Protein AF-A0A2W5ZHR2-F1 (afdb_monomer_lite)

pLDDT: mean 85.54, std 17.71, range [39.84, 97.69]

Structure (mmCIF, N/CA/C/O backbone):
data_AF-A0A2W5ZHR2-F1
#
_entry.id   AF-A0A2W5ZHR2-F1
#
loop_
_atom_site.group_PDB
_atom_site.id
_atom_site.type_symbol
_atom_site.label_atom_id
_atom_site.label_alt_id
_atom_site.label_comp_id
_atom_site.label_asym_id
_atom_site.label_entity_id
_atom_site.label_seq_id
_atom_site.pdbx_PDB_ins_code
_atom_site.Cartn_x
_atom_site.Cartn_y
_atom_site.Cartn_z
_atom_site.occupancy
_atom_site.B_iso_or_equiv
_atom_site.auth_seq_id
_atom_site.auth_comp_id
_atom_site.auth_asym_id
_atom_site.auth_atom_id
_atom_site.pdbx_PDB_model_num
ATOM 1 N N . 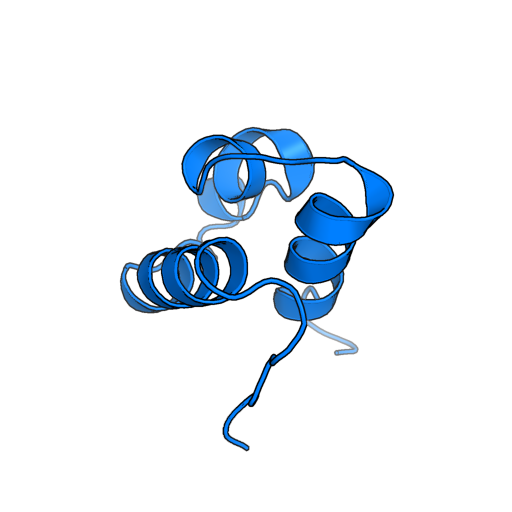HIS A 1 1 ? 2.522 -15.891 -4.703 1.00 46.19 1 HIS A N 1
ATOM 2 C CA . HIS A 1 1 ? 2.905 -16.815 -5.802 1.00 46.19 1 HIS A CA 1
ATOM 3 C C . HIS A 1 1 ? 4.176 -17.563 -5.392 1.00 46.19 1 HIS A C 1
ATOM 5 O O . HIS A 1 1 ? 5.007 -16.940 -4.742 1.00 46.19 1 HIS A O 1
ATOM 11 N N . PRO A 1 2 ? 4.395 -18.842 -5.753 1.00 42.69 2 PRO A N 1
ATOM 12 C CA . PRO A 1 2 ? 5.565 -19.617 -5.300 1.00 42.69 2 PRO A CA 1
ATOM 13 C C . PRO A 1 2 ? 6.943 -19.054 -5.710 1.00 42.69 2 PRO A C 1
ATOM 15 O O . PRO A 1 2 ? 7.964 -19.588 -5.298 1.00 42.69 2 PRO A O 1
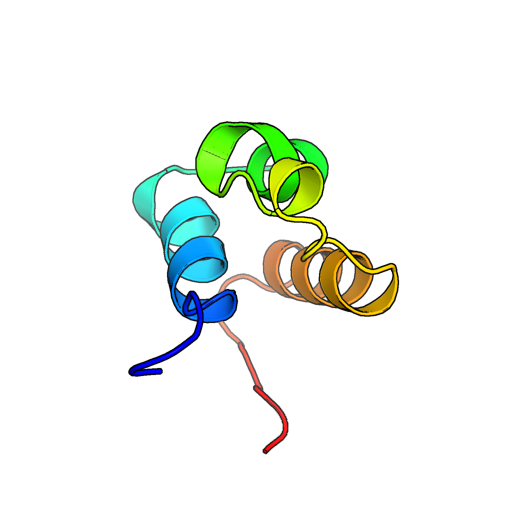ATOM 18 N N . ARG A 1 3 ? 6.997 -17.973 -6.501 1.00 55.53 3 ARG A N 1
ATOM 19 C CA . ARG A 1 3 ? 8.236 -17.256 -6.864 1.00 55.53 3 ARG A CA 1
ATOM 20 C C . ARG A 1 3 ? 8.161 -15.726 -6.758 1.00 55.53 3 ARG A C 1
ATOM 22 O O . ARG A 1 3 ? 8.987 -15.040 -7.341 1.00 55.53 3 ARG A O 1
ATOM 29 N N . GLY A 1 4 ? 7.168 -15.173 -6.064 1.00 57.91 4 GLY A N 1
ATOM 30 C CA . GLY A 1 4 ? 7.038 -13.721 -5.938 1.00 57.91 4 GLY A CA 1
ATOM 31 C C . GLY A 1 4 ? 6.115 -13.317 -4.801 1.00 57.91 4 GLY A C 1
ATOM 32 O O . GLY A 1 4 ? 5.094 -13.972 -4.556 1.00 57.91 4 GLY A O 1
ATOM 33 N N . THR A 1 5 ? 6.500 -12.241 -4.120 1.00 67.88 5 THR A N 1
ATOM 34 C CA . THR A 1 5 ? 5.713 -11.596 -3.073 1.00 67.88 5 THR A CA 1
ATOM 35 C C . THR A 1 5 ? 4.309 -11.297 -3.566 1.00 67.88 5 THR A C 1
ATOM 37 O O . THR A 1 5 ? 4.144 -10.723 -4.641 1.00 67.88 5 THR A O 1
ATOM 40 N N . ASP A 1 6 ? 3.306 -11.647 -2.768 1.00 87.31 6 ASP A N 1
ATOM 41 C CA . ASP A 1 6 ? 1.960 -11.134 -2.975 1.00 87.31 6 ASP A CA 1
ATOM 42 C C . ASP A 1 6 ? 1.914 -9.646 -2.594 1.00 87.31 6 ASP A C 1
ATOM 44 O O . ASP A 1 6 ? 1.751 -9.289 -1.428 1.00 87.31 6 ASP A O 1
ATOM 48 N N . VAL A 1 7 ? 2.143 -8.785 -3.588 1.00 90.94 7 VAL A N 1
ATOM 49 C CA . VAL A 1 7 ? 2.144 -7.324 -3.435 1.00 90.94 7 VAL A CA 1
ATOM 50 C C . VAL A 1 7 ? 0.809 -6.847 -2.865 1.00 90.94 7 VAL A C 1
ATOM 52 O O . VAL A 1 7 ? 0.791 -6.060 -1.922 1.00 90.94 7 VAL A O 1
ATOM 55 N N . TRP A 1 8 ? -0.308 -7.346 -3.393 1.00 92.31 8 TRP A N 1
ATOM 56 C CA . TRP A 1 8 ? -1.632 -6.844 -3.035 1.00 92.31 8 TRP A CA 1
ATOM 57 C C . TRP A 1 8 ? -2.072 -7.310 -1.656 1.00 92.31 8 TRP A C 1
ATOM 59 O O . TRP A 1 8 ? -2.595 -6.498 -0.898 1.00 92.31 8 TRP A O 1
ATOM 69 N N . GLY A 1 9 ? -1.780 -8.559 -1.281 1.00 92.50 9 GLY A N 1
ATOM 70 C CA . GLY A 1 9 ? -2.016 -9.032 0.084 1.00 92.50 9 GLY A CA 1
ATOM 71 C C . GLY A 1 9 ? -1.284 -8.183 1.131 1.00 92.50 9 GLY A C 1
ATOM 72 O O . GLY A 1 9 ? -1.860 -7.831 2.158 1.00 92.50 9 GLY A O 1
ATOM 73 N N . GLN A 1 10 ? -0.044 -7.774 0.842 1.00 94.44 10 GLN A N 1
ATOM 74 C CA . GLN A 1 10 ? 0.725 -6.888 1.723 1.00 94.44 10 GLN A CA 1
ATOM 75 C C . GLN A 1 10 ? 0.152 -5.472 1.792 1.00 94.44 10 GLN A C 1
ATOM 77 O O . GLN A 1 10 ? 0.074 -4.904 2.877 1.00 94.44 10 GLN A O 1
ATOM 82 N N . VAL A 1 11 ? -0.256 -4.902 0.655 1.00 94.75 11 VAL A N 1
ATOM 83 C CA . VAL A 1 11 ? -0.870 -3.565 0.605 1.00 94.75 11 VAL A CA 1
ATOM 84 C C . VAL A 1 11 ? -2.188 -3.546 1.378 1.00 94.75 11 VAL A C 1
ATOM 86 O O . VAL A 1 11 ? -2.392 -2.652 2.192 1.00 94.75 11 VAL A O 1
ATOM 89 N N . ILE A 1 12 ? -3.050 -4.546 1.177 1.00 93.94 12 ILE A N 1
ATOM 90 C CA . ILE A 1 12 ? -4.324 -4.672 1.901 1.00 93.94 12 ILE A CA 1
ATOM 91 C C . ILE A 1 12 ? -4.065 -4.810 3.401 1.00 93.94 12 ILE A C 1
ATOM 93 O O . ILE A 1 12 ? -4.671 -4.094 4.189 1.00 93.94 12 ILE A O 1
ATOM 97 N N . HIS A 1 13 ? -3.120 -5.665 3.806 1.00 93.00 13 HIS A N 1
ATOM 98 C CA . HIS A 1 13 ? -2.771 -5.810 5.218 1.00 93.00 13 HIS A CA 1
ATOM 99 C C . HIS A 1 13 ? -2.250 -4.499 5.828 1.00 93.00 13 HIS A C 1
ATOM 101 O O . HIS A 1 13 ? -2.683 -4.111 6.911 1.00 93.00 13 HIS A O 1
ATOM 107 N N . ALA A 1 14 ? -1.379 -3.781 5.112 1.00 95.56 14 ALA A N 1
ATOM 108 C CA . ALA A 1 14 ? -0.855 -2.495 5.558 1.00 95.56 14 ALA A CA 1
ATOM 109 C C . ALA A 1 14 ? -1.970 -1.452 5.763 1.00 95.56 14 ALA A C 1
ATOM 111 O O . ALA A 1 14 ? -1.929 -0.697 6.733 1.00 95.56 14 ALA A O 1
ATOM 112 N N . ILE A 1 15 ? -2.971 -1.417 4.878 1.00 94.50 15 ILE A N 1
ATOM 113 C CA . ILE A 1 15 ? -4.117 -0.499 4.976 1.00 94.50 15 ILE A CA 1
ATOM 114 C C . ILE A 1 15 ? -5.042 -0.914 6.128 1.00 94.50 15 ILE A C 1
ATOM 116 O O . ILE A 1 15 ? -5.295 -0.122 7.034 1.00 94.50 15 ILE A O 1
ATOM 120 N N . ASP A 1 16 ? -5.520 -2.158 6.109 1.00 94.56 16 ASP A N 1
ATOM 121 C CA . ASP A 1 16 ? -6.630 -2.595 6.958 1.00 94.56 16 ASP A CA 1
ATOM 122 C C . ASP A 1 16 ? -6.196 -2.929 8.388 1.00 94.56 16 ASP A C 1
ATOM 124 O O . ASP A 1 16 ? -6.986 -2.784 9.319 1.00 94.56 16 ASP A O 1
ATOM 128 N N . GLN A 1 17 ? -4.970 -3.429 8.571 1.00 95.12 17 GLN A N 1
ATOM 129 C CA . GLN A 1 17 ? -4.499 -3.962 9.856 1.00 95.12 17 GLN A CA 1
ATOM 130 C C . GLN A 1 17 ? -3.403 -3.102 10.485 1.00 95.12 17 GLN A C 1
ATOM 132 O O . GLN A 1 17 ? -3.342 -2.987 11.707 1.00 95.12 17 GLN A O 1
ATOM 137 N N . GLU A 1 18 ? -2.555 -2.469 9.673 1.00 95.56 18 GLU A N 1
ATOM 138 C CA . GLU A 1 18 ? -1.455 -1.625 10.166 1.00 95.56 18 GLU A CA 1
ATOM 139 C C . GLU A 1 18 ? -1.756 -0.121 10.083 1.00 95.56 18 GLU A C 1
ATOM 141 O O . GLU A 1 18 ? -0.904 0.698 10.443 1.00 95.56 18 GLU A O 1
ATOM 146 N N . LEU A 1 19 ? -2.968 0.236 9.633 1.00 94.12 19 LEU A N 1
ATOM 147 C CA . LEU A 1 19 ? -3.483 1.605 9.537 1.00 94.12 19 LEU A CA 1
ATOM 148 C C . LEU A 1 19 ? -2.547 2.542 8.761 1.00 94.12 19 LEU A C 1
ATOM 150 O O . LEU A 1 19 ? -2.386 3.714 9.112 1.00 94.12 19 LEU A O 1
ATOM 154 N N . ALA A 1 20 ? -1.904 2.028 7.713 1.00 96.00 20 ALA A N 1
ATOM 155 C CA . ALA A 1 20 ? -1.052 2.833 6.856 1.00 96.00 20 ALA A CA 1
ATOM 156 C C . ALA A 1 20 ? -1.896 3.876 6.111 1.00 96.00 20 ALA A C 1
ATOM 158 O O . ALA A 1 20 ? -2.867 3.540 5.438 1.00 96.00 20 ALA A O 1
ATOM 159 N N . MET A 1 21 ? -1.516 5.150 6.222 1.00 95.56 21 MET A N 1
ATOM 160 C CA . MET A 1 21 ? -2.340 6.267 5.729 1.00 95.56 21 MET A CA 1
ATOM 161 C C . MET A 1 21 ? -1.829 6.904 4.436 1.00 95.56 21 MET A C 1
ATOM 163 O O . MET A 1 21 ? -2.511 7.741 3.848 1.00 95.56 21 MET A O 1
ATOM 167 N N . THR A 1 22 ? -0.623 6.552 3.986 1.00 97.31 22 THR A N 1
ATOM 168 C CA . THR A 1 22 ? -0.027 7.138 2.780 1.00 97.31 22 THR A CA 1
ATOM 169 C C . THR A 1 22 ? 0.626 6.078 1.907 1.00 97.31 22 THR A C 1
ATOM 171 O O . THR A 1 22 ? 1.066 5.032 2.386 1.00 97.31 22 THR A O 1
ATOM 174 N N . VAL A 1 23 ? 0.732 6.370 0.607 1.00 97.50 23 VAL A N 1
ATOM 175 C CA . VAL A 1 23 ? 1.415 5.489 -0.352 1.00 97.50 23 VAL A CA 1
ATOM 176 C C . VAL A 1 23 ? 2.857 5.230 0.087 1.00 97.50 23 VAL A C 1
ATOM 178 O O . VAL A 1 23 ? 3.306 4.089 0.069 1.00 97.50 23 VAL A O 1
ATOM 181 N N . ASP A 1 24 ? 3.573 6.259 0.542 1.00 97.50 24 ASP A N 1
ATOM 182 C CA . ASP A 1 24 ? 4.956 6.112 1.008 1.00 97.50 24 ASP A CA 1
ATOM 183 C C . ASP A 1 24 ? 5.066 5.279 2.292 1.00 97.50 24 ASP A C 1
ATOM 185 O O . ASP A 1 24 ? 6.022 4.517 2.441 1.00 97.50 24 ASP A O 1
ATOM 189 N N . ASP A 1 25 ? 4.085 5.364 3.195 1.00 97.69 25 ASP A N 1
ATOM 190 C CA . ASP A 1 25 ? 4.032 4.515 4.387 1.00 97.69 25 ASP A CA 1
ATOM 191 C C . ASP A 1 25 ? 3.921 3.034 4.011 1.00 97.69 25 ASP A C 1
ATOM 193 O O . ASP A 1 25 ? 4.727 2.204 4.442 1.00 97.69 25 ASP A O 1
ATOM 197 N N . ILE A 1 26 ? 2.982 2.724 3.115 1.00 97.25 26 ILE A N 1
ATOM 198 C CA . ILE A 1 26 ? 2.769 1.373 2.597 1.00 97.25 26 ILE A CA 1
ATOM 199 C C . ILE A 1 26 ? 4.036 0.879 1.896 1.00 97.25 26 ILE A C 1
ATOM 201 O O . ILE A 1 26 ? 4.581 -0.167 2.249 1.00 97.25 26 ILE A O 1
ATOM 205 N N . ILE A 1 27 ? 4.533 1.636 0.919 1.00 97.06 27 ILE A N 1
ATOM 206 C CA . ILE A 1 27 ? 5.586 1.206 -0.008 1.00 97.06 27 ILE A CA 1
ATOM 207 C C . ILE A 1 27 ? 6.951 1.069 0.680 1.00 97.06 27 ILE A C 1
ATOM 209 O O . ILE A 1 27 ? 7.698 0.132 0.374 1.00 97.06 27 ILE A O 1
ATOM 213 N N . ARG A 1 28 ? 7.288 1.978 1.607 1.00 96.06 28 ARG A N 1
ATOM 214 C CA . ARG A 1 28 ? 8.620 2.036 2.232 1.00 96.06 28 ARG A CA 1
ATOM 215 C C . ARG A 1 28 ? 8.681 1.385 3.605 1.00 96.06 28 ARG A C 1
ATOM 217 O O . ARG A 1 28 ? 9.657 0.698 3.887 1.00 96.06 28 ARG A O 1
ATOM 224 N N . ARG A 1 29 ? 7.672 1.599 4.457 1.00 95.88 29 ARG A N 1
ATOM 225 C CA . ARG A 1 29 ? 7.726 1.195 5.874 1.00 95.88 29 ARG A CA 1
ATOM 226 C C . ARG A 1 29 ? 7.033 -0.135 6.147 1.00 95.88 29 ARG A C 1
ATOM 228 O O . ARG A 1 29 ? 7.560 -0.912 6.934 1.00 95.88 29 ARG A O 1
ATOM 235 N N . ARG A 1 30 ? 5.887 -0.407 5.512 1.00 96.50 30 ARG A N 1
ATOM 236 C CA . ARG A 1 30 ? 5.089 -1.624 5.778 1.00 96.50 30 ARG A CA 1
ATOM 237 C C . ARG A 1 30 ? 5.424 -2.806 4.879 1.00 96.50 30 ARG A C 1
ATOM 239 O O . ARG A 1 30 ? 5.478 -3.940 5.334 1.00 96.50 30 ARG A O 1
ATOM 246 N N . THR A 1 31 ? 5.693 -2.550 3.599 1.00 94.56 31 THR A N 1
ATOM 247 C CA . THR A 1 31 ? 5.785 -3.626 2.593 1.00 94.56 31 THR A CA 1
ATOM 248 C C . THR A 1 31 ? 7.165 -3.786 1.959 1.00 94.56 31 THR A C 1
ATOM 250 O O . THR A 1 31 ? 7.414 -4.781 1.285 1.00 94.56 31 THR A O 1
ATOM 253 N N . THR A 1 32 ? 8.100 -2.848 2.153 1.00 94.94 32 THR A N 1
ATOM 254 C CA . THR A 1 32 ? 9.450 -2.854 1.534 1.00 94.94 32 THR A CA 1
ATOM 255 C C . THR A 1 32 ? 9.453 -3.042 0.005 1.00 94.94 32 THR A C 1
ATOM 257 O O . THR A 1 32 ? 10.433 -3.511 -0.579 1.00 94.94 32 THR A O 1
ATOM 260 N N . LEU A 1 33 ? 8.354 -2.705 -0.678 1.00 94.62 33 LEU A N 1
ATOM 261 C CA . LEU A 1 33 ? 8.222 -2.884 -2.127 1.00 94.62 33 LEU A CA 1
ATOM 262 C C . LEU A 1 33 ? 9.257 -2.057 -2.892 1.00 94.62 33 LEU A C 1
ATOM 264 O O . LEU A 1 33 ? 9.777 -2.522 -3.902 1.00 94.62 33 LEU A O 1
ATOM 268 N N . GLU A 1 34 ? 9.608 -0.869 -2.394 1.00 95.38 34 GLU A N 1
ATOM 269 C CA . GLU A 1 34 ? 10.638 -0.030 -3.017 1.00 95.38 34 GLU A CA 1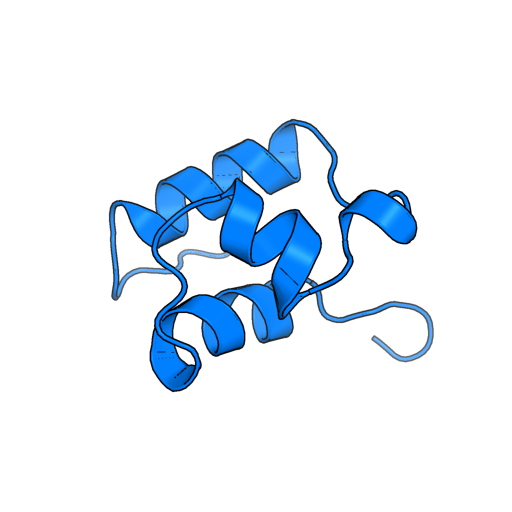
ATOM 270 C C . GLU A 1 34 ? 12.016 -0.697 -2.996 1.00 95.38 34 GLU A C 1
ATOM 272 O O . GLU A 1 34 ? 12.667 -0.790 -4.033 1.00 95.38 34 GLU A O 1
ATOM 277 N N . ILE A 1 35 ? 12.420 -1.245 -1.846 1.00 94.12 35 ILE A N 1
ATOM 278 C CA . ILE A 1 35 ? 13.722 -1.909 -1.671 1.00 94.12 35 ILE A CA 1
ATOM 279 C C . ILE A 1 35 ? 13.840 -3.134 -2.587 1.00 94.12 35 ILE A C 1
ATOM 281 O O . ILE A 1 35 ? 14.918 -3.449 -3.082 1.00 94.12 35 ILE A O 1
ATOM 285 N N . ARG A 1 36 ? 12.721 -3.814 -2.850 1.00 91.00 36 ARG A N 1
ATOM 286 C CA . ARG A 1 36 ? 12.668 -5.001 -3.714 1.00 91.00 36 ARG A CA 1
ATOM 287 C C . ARG A 1 36 ? 12.475 -4.672 -5.196 1.00 91.00 36 ARG A C 1
ATOM 289 O O . ARG A 1 36 ? 12.317 -5.592 -5.993 1.00 91.00 36 ARG A O 1
ATOM 296 N N . GLY A 1 37 ? 12.444 -3.389 -5.567 1.00 93.31 37 GLY A N 1
ATOM 297 C CA . GLY A 1 37 ? 12.198 -2.960 -6.945 1.00 93.31 37 GLY A CA 1
ATOM 298 C C . GLY A 1 37 ? 10.783 -3.274 -7.446 1.00 93.31 37 GLY A C 1
ATOM 299 O O . GLY A 1 37 ? 10.560 -3.354 -8.647 1.00 93.31 37 GLY A O 1
ATOM 300 N N . GLN A 1 38 ? 9.825 -3.468 -6.535 1.00 94.06 38 GLN A N 1
ATOM 301 C CA . GLN A 1 38 ? 8.429 -3.813 -6.835 1.00 94.06 38 GLN A CA 1
ATOM 302 C C . GLN A 1 38 ? 7.496 -2.588 -6.809 1.00 94.06 38 GLN A C 1
ATOM 304 O O . GLN A 1 38 ? 6.310 -2.715 -7.092 1.00 94.06 38 GLN A O 1
ATOM 309 N N . ALA A 1 39 ? 8.008 -1.399 -6.473 1.00 93.88 39 ALA A N 1
ATOM 310 C CA . ALA A 1 39 ? 7.243 -0.153 -6.400 1.00 93.88 39 ALA A CA 1
ATOM 311 C C . ALA A 1 39 ? 7.271 0.638 -7.721 1.00 93.88 39 ALA A C 1
ATOM 313 O O . ALA A 1 39 ? 7.723 1.789 -7.747 1.00 93.88 39 ALA A O 1
ATOM 314 N N . THR A 1 40 ? 6.812 0.021 -8.815 1.00 95.19 40 THR A N 1
ATOM 315 C CA . THR A 1 40 ? 6.682 0.712 -10.110 1.00 95.19 40 THR A CA 1
ATOM 316 C C . THR A 1 40 ? 5.681 1.877 -10.013 1.00 95.19 40 THR A C 1
ATOM 318 O O . THR A 1 40 ? 4.870 1.913 -9.076 1.00 95.19 40 THR A O 1
ATOM 321 N N . PRO A 1 41 ? 5.702 2.844 -10.950 1.00 96.81 41 PRO A N 1
ATOM 322 C CA . PRO A 1 41 ? 4.712 3.922 -10.983 1.00 96.81 41 PRO A CA 1
ATOM 323 C C . PRO A 1 41 ? 3.263 3.412 -10.962 1.00 96.81 41 PRO A C 1
ATOM 325 O O . PRO A 1 41 ? 2.441 3.937 -10.216 1.00 96.81 41 PRO A O 1
ATOM 328 N N . GLU A 1 42 ? 2.976 2.333 -11.690 1.00 94.12 42 GLU A N 1
ATOM 329 C CA . GLU A 1 42 ? 1.651 1.708 -11.768 1.00 94.12 42 GLU A CA 1
ATOM 330 C C . GLU A 1 42 ? 1.235 1.103 -10.421 1.00 94.12 42 GLU A C 1
ATOM 332 O O . GLU A 1 42 ? 0.087 1.249 -9.997 1.00 94.12 42 GLU A O 1
ATOM 337 N N . VAL A 1 43 ? 2.174 0.468 -9.707 1.00 94.69 43 VAL A N 1
ATOM 338 C CA . VAL A 1 43 ? 1.933 -0.052 -8.352 1.00 94.69 43 VAL A CA 1
ATOM 339 C C . VAL A 1 43 ? 1.632 1.093 -7.385 1.00 94.69 43 VAL A C 1
ATOM 341 O O . VAL A 1 43 ? 0.680 0.999 -6.613 1.00 94.69 43 VAL A O 1
ATOM 344 N N . ARG A 1 44 ? 2.390 2.196 -7.438 1.00 97.00 44 ARG A N 1
ATOM 345 C CA . ARG A 1 44 ? 2.158 3.373 -6.579 1.00 97.00 44 ARG A CA 1
ATOM 346 C C . ARG A 1 44 ? 0.793 4.004 -6.827 1.00 97.00 44 ARG A C 1
ATOM 348 O O . ARG A 1 44 ? 0.098 4.346 -5.872 1.00 97.00 44 ARG A O 1
ATOM 355 N N . GLU A 1 45 ? 0.405 4.134 -8.090 1.00 96.81 45 GLU A N 1
ATOM 356 C CA . GLU A 1 45 ? -0.893 4.684 -8.470 1.00 96.81 45 GLU A CA 1
ATOM 357 C C . GLU A 1 45 ? -2.042 3.787 -7.983 1.00 96.81 45 GLU A C 1
ATOM 359 O O . GLU A 1 45 ? -3.003 4.267 -7.383 1.00 96.81 45 GLU A O 1
ATOM 364 N N . ALA A 1 46 ? -1.917 2.469 -8.164 1.00 95.06 46 ALA A N 1
ATOM 365 C CA . ALA A 1 46 ? -2.893 1.500 -7.678 1.00 95.06 46 ALA A CA 1
ATOM 366 C C . ALA A 1 46 ? -3.037 1.525 -6.148 1.00 95.06 46 ALA A C 1
ATOM 368 O O . ALA A 1 46 ? -4.162 1.556 -5.653 1.00 95.06 46 ALA A O 1
ATOM 369 N N . VAL A 1 47 ? -1.929 1.594 -5.401 1.00 95.50 47 VAL A N 1
ATOM 370 C CA . VAL A 1 47 ? -1.960 1.769 -3.937 1.00 95.50 47 VAL A CA 1
ATOM 371 C C . VAL A 1 47 ? -2.677 3.068 -3.558 1.00 95.50 47 VAL A C 1
ATOM 373 O O . VAL A 1 47 ? -3.497 3.068 -2.642 1.00 95.50 47 VAL A O 1
ATOM 376 N N . GLY A 1 48 ? -2.425 4.163 -4.282 1.00 96.75 48 GLY A N 1
ATOM 377 C CA . GLY A 1 48 ? -3.129 5.432 -4.082 1.00 96.75 48 GLY A CA 1
ATOM 378 C C . GLY A 1 48 ? -4.644 5.308 -4.273 1.00 96.75 48 GLY A C 1
ATOM 379 O O . GLY A 1 48 ? -5.408 5.799 -3.443 1.00 96.75 48 GLY A O 1
ATOM 380 N N . ARG A 1 49 ? -5.088 4.589 -5.313 1.00 95.31 49 ARG A N 1
ATOM 381 C CA . ARG A 1 49 ? -6.516 4.304 -5.543 1.00 95.31 49 ARG A CA 1
ATOM 382 C C . ARG A 1 49 ? -7.127 3.460 -4.423 1.00 95.31 49 ARG A C 1
ATOM 384 O O . ARG A 1 49 ? -8.227 3.769 -3.976 1.00 95.31 49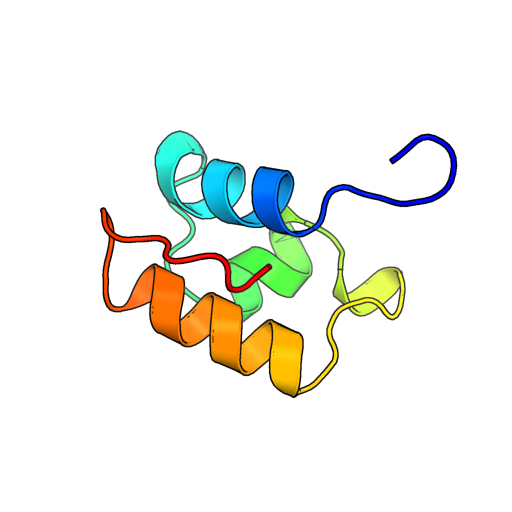 ARG A O 1
ATOM 391 N N . MET A 1 50 ? -6.415 2.438 -3.945 1.00 93.06 50 MET A N 1
ATOM 392 C CA . MET A 1 50 ? -6.878 1.588 -2.840 1.00 93.06 50 MET A CA 1
ATOM 393 C C . MET A 1 50 ? -7.033 2.383 -1.536 1.00 93.06 50 MET A C 1
ATOM 395 O O . MET A 1 50 ? -8.049 2.250 -0.861 1.00 93.06 50 MET A O 1
ATOM 399 N N . LEU A 1 51 ? -6.076 3.262 -1.219 1.00 92.25 51 LEU A N 1
ATOM 400 C CA . LEU A 1 51 ? -6.150 4.159 -0.060 1.00 92.25 51 LEU A CA 1
ATOM 401 C C . LEU A 1 51 ? -7.307 5.162 -0.151 1.00 92.25 51 LEU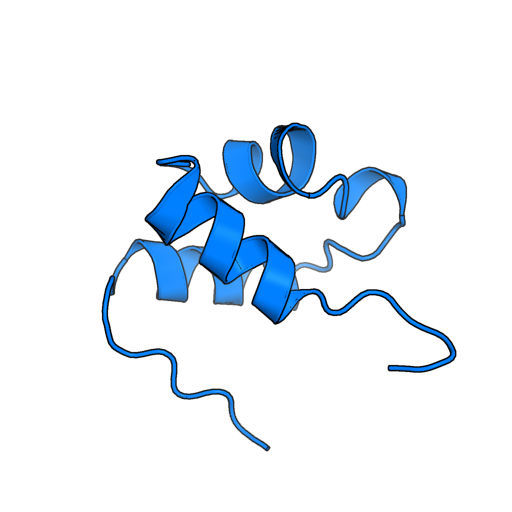 A C 1
ATOM 403 O O . LEU A 1 51 ? -7.947 5.460 0.854 1.00 92.25 51 LEU A O 1
ATOM 407 N N . ALA A 1 52 ? -7.581 5.686 -1.347 1.00 90.12 52 ALA A N 1
ATOM 408 C CA . ALA A 1 52 ? -8.670 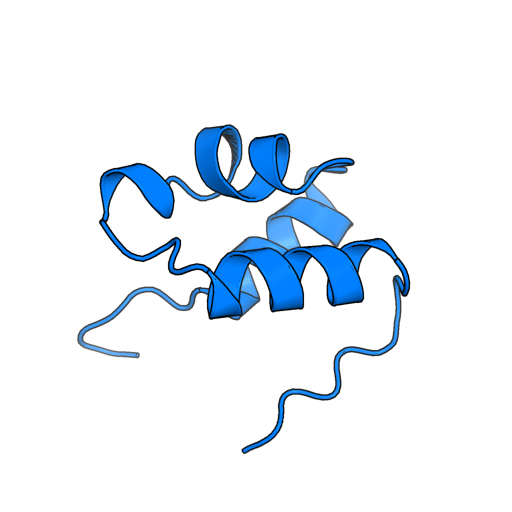6.633 -1.576 1.00 90.12 52 ALA A CA 1
ATOM 409 C C . ALA A 1 52 ? -10.063 5.974 -1.584 1.00 90.12 52 ALA A C 1
ATOM 411 O O . ALA A 1 52 ? -11.076 6.672 -1.575 1.00 90.12 52 ALA A O 1
ATOM 412 N N . SER A 1 53 ? -10.145 4.642 -1.634 1.00 83.12 53 SER A N 1
ATOM 413 C CA . SER A 1 53 ? -11.402 3.885 -1.626 1.00 83.12 53 SER A CA 1
ATOM 414 C C . SER A 1 53 ? -11.301 2.636 -0.740 1.00 83.12 53 SER A C 1
ATOM 416 O O . SER A 1 53 ? -11.356 1.511 -1.250 1.00 83.12 53 SER A O 1
ATOM 418 N N . PRO A 1 54 ? -11.189 2.813 0.593 1.00 61.41 54 PRO A N 1
ATOM 419 C CA . PRO A 1 54 ? -11.167 1.690 1.517 1.00 61.41 54 PRO A CA 1
ATOM 420 C C . PRO A 1 54 ? -12.485 0.909 1.392 1.00 61.41 54 PRO A C 1
ATOM 422 O O . PRO A 1 54 ? -13.559 1.435 1.680 1.00 61.41 54 PRO A O 1
ATOM 425 N N . GLY A 1 55 ? -12.409 -0.332 0.898 1.00 60.28 55 GLY A N 1
ATOM 426 C CA . GLY A 1 55 ? -13.553 -1.247 0.780 1.00 60.28 55 GLY A CA 1
ATOM 427 C C . GLY A 1 55 ? -13.946 -1.700 -0.634 1.00 60.28 55 GLY A C 1
ATOM 428 O O . GLY A 1 55 ? -14.838 -2.539 -0.754 1.00 60.28 55 GLY A O 1
ATOM 429 N N . LYS A 1 56 ? -13.304 -1.217 -1.709 1.00 52.50 56 LYS A N 1
ATOM 430 C CA . LYS A 1 56 ? -13.520 -1.738 -3.077 1.00 52.50 56 LYS A CA 1
ATOM 431 C C . LYS A 1 56 ? -12.198 -1.955 -3.805 1.00 52.50 56 LYS A C 1
ATOM 433 O O . LYS A 1 56 ? -11.717 -1.073 -4.508 1.00 52.50 56 LYS A O 1
ATOM 438 N N . VAL A 1 57 ? -11.613 -3.140 -3.657 1.00 54.47 57 VAL A N 1
ATOM 439 C CA . VAL A 1 57 ? -10.463 -3.542 -4.476 1.00 54.47 57 VAL A CA 1
ATOM 440 C C . VAL A 1 57 ? -10.980 -4.356 -5.665 1.00 54.47 57 VAL A C 1
ATOM 442 O O . VAL A 1 57 ? -11.155 -5.567 -5.565 1.00 54.47 57 VAL A O 1
ATOM 445 N N . GLU A 1 58 ? -11.242 -3.703 -6.799 1.00 53.50 58 GLU A N 1
ATOM 446 C CA . GLU A 1 58 ? -11.355 -4.410 -8.081 1.00 53.50 58 GLU A CA 1
ATOM 447 C C . GLU A 1 58 ? -9.940 -4.672 -8.606 1.00 53.50 58 GLU A C 1
ATOM 449 O O . GLU A 1 58 ? -9.327 -3.830 -9.263 1.00 53.50 58 GLU A O 1
ATOM 454 N N . VAL A 1 59 ? -9.383 -5.839 -8.272 1.00 50.38 59 VAL A N 1
ATOM 455 C CA . VAL A 1 59 ? -8.149 -6.313 -8.906 1.00 50.38 59 VAL A CA 1
ATOM 456 C C . VAL A 1 59 ? -8.533 -6.814 -10.296 1.00 50.38 59 VAL A C 1
ATOM 458 O O . VAL A 1 59 ? -9.129 -7.885 -10.431 1.00 50.38 59 VAL A O 1
ATOM 461 N N . ALA A 1 60 ? -8.244 -6.017 -11.325 1.00 40.94 60 ALA A N 1
ATOM 462 C CA . ALA A 1 60 ? -8.346 -6.471 -12.706 1.00 40.94 60 ALA A CA 1
ATOM 463 C C . ALA A 1 60 ? -7.469 -7.726 -12.885 1.00 40.94 60 ALA A C 1
ATOM 465 O O . ALA A 1 60 ? -6.303 -7.729 -12.482 1.00 40.94 60 ALA A O 1
ATOM 466 N N . ARG A 1 61 ? -8.084 -8.793 -13.410 1.00 39.84 61 ARG A N 1
ATOM 467 C CA . ARG A 1 61 ? -7.442 -10.081 -13.714 1.00 39.84 61 ARG A CA 1
ATOM 468 C C . ARG A 1 61 ? -6.445 -9.967 -14.856 1.00 39.84 61 ARG A C 1
ATOM 470 O O . ARG A 1 61 ? -6.732 -9.196 -15.796 1.00 39.84 61 ARG A O 1
#

Radius of gyration: 10.76 Å; chains: 1; bounding box: 27×27×24 Å

Secondary structure (DSSP, 8-state):
-TTS--HHHHHHHHHHTT---SHHIIIIIIS-TTTTT---HHHHHHHHHHHHSTT------

Sequence (61 aa):
HPRGTDVWGQVIHAIDQELAMTVDDIIRRRTTLEIRGQATPEVREAVGRMLASPGKVEVAR

Foldseek 3Di:
DVPDDPLVVQLLCCVPPVVQQALCCSCVPRPVCVVVVNCDPVSSVLSVVCNVDPPDDPPDD